Protein AF-A0A7W5S8H2-F1 (afdb_monomer_lite)

Sequence (143 aa):
MLDHLDFVFLCMDGTEGKRELVERLEDRDLRFIDVGMGLTFGECGLSGLVRVTTSTPQLREHVWDRGRIPLDTAGADDAYSTNVQVADLNALAAALAVVRWKRLCGFYADLEGEHFAAFAVDGNHLLNEERQPSAGPDDAVRS

Radius of gyration: 16.46 Å; chains: 1; bounding box: 41×36×45 Å

Foldseek 3Di:
DCVPDQEEEAEDADLVCVQVVLVVCVVVQHKYKYWAWQWDQDPVGIWGKTKIAIDGPQDHVCCPPVVSDVNDPPPCPPRSPCSPDDPVSSVVSVVVNVVLVCCVVVNDPDPFQFRMWIQIPVPRDIDGDDGRDPDPPVVVPPD

pLDDT: mean 83.15, std 17.33, range [40.75, 97.56]

Structure (mmCIF, N/CA/C/O backbone):
data_AF-A0A7W5S8H2-F1
#
_entry.id   AF-A0A7W5S8H2-F1
#
loop_
_atom_site.group_PDB
_atom_site.id
_atom_site.type_symbol
_atom_site.label_atom_id
_atom_site.label_alt_id
_atom_site.label_comp_id
_atom_site.label_asym_id
_atom_site.label_entity_id
_atom_site.label_seq_id
_atom_site.pdbx_PDB_ins_code
_atom_site.Cartn_x
_atom_site.Cartn_y
_atom_site.Cartn_z
_atom_site.occupancy
_atom_site.B_iso_or_equiv
_atom_site.auth_seq_id
_atom_site.auth_comp_id
_atom_site.auth_asym_id
_atom_site.auth_atom_id
_atom_site.pdbx_PDB_model_num
ATOM 1 N N . MET A 1 1 ? -2.059 -22.066 12.409 1.00 53.41 1 MET A N 1
ATOM 2 C CA . MET A 1 1 ? -0.917 -21.141 12.640 1.00 53.41 1 MET A CA 1
ATOM 3 C C . MET A 1 1 ? -1.231 -19.724 12.144 1.00 53.41 1 MET A C 1
ATOM 5 O O . MET A 1 1 ? -0.344 -19.012 11.705 1.00 53.41 1 MET A O 1
ATOM 9 N N . LEU A 1 2 ? -2.488 -19.286 12.240 1.00 57.09 2 LEU A N 1
ATOM 10 C CA . LEU A 1 2 ? -2.861 -17.866 12.136 1.00 57.09 2 LEU A CA 1
ATOM 11 C C . LEU A 1 2 ? -3.658 -17.443 13.388 1.00 57.09 2 LEU A C 1
ATOM 13 O O . LEU A 1 2 ? -4.121 -16.319 13.498 1.00 57.09 2 LEU A O 1
ATOM 17 N N . ASP A 1 3 ? -3.840 -18.352 14.350 1.00 55.72 3 ASP A N 1
ATOM 18 C CA . ASP A 1 3 ? -4.884 -18.340 15.390 1.00 55.72 3 ASP A CA 1
ATOM 19 C C . ASP A 1 3 ? -4.619 -17.355 16.542 1.00 55.72 3 ASP A C 1
ATOM 21 O O . ASP A 1 3 ? -5.459 -17.192 17.420 1.00 55.72 3 ASP A O 1
ATOM 25 N N . HIS A 1 4 ? -3.480 -16.656 16.502 1.00 60.56 4 HIS A N 1
ATOM 26 C CA . HIS A 1 4 ? -3.032 -15.697 17.520 1.00 60.56 4 HIS A CA 1
ATOM 27 C C . HIS A 1 4 ? -2.464 -14.398 16.918 1.00 60.56 4 HIS A C 1
ATOM 29 O O . HIS A 1 4 ? -1.636 -13.746 17.547 1.00 60.56 4 HIS A O 1
ATOM 35 N N . LEU A 1 5 ? -2.829 -14.057 15.678 1.00 68.00 5 LEU A N 1
ATOM 36 C CA . LEU A 1 5 ? -2.371 -12.829 15.022 1.00 68.00 5 LEU A CA 1
ATOM 37 C C . LEU A 1 5 ? -3.461 -11.757 15.096 1.00 68.00 5 LEU A C 1
ATOM 39 O O . LEU A 1 5 ? -4.594 -12.036 14.727 1.00 68.00 5 LEU A O 1
ATOM 43 N N . ASP A 1 6 ? -3.101 -10.539 15.506 1.00 82.00 6 ASP A N 1
ATOM 44 C CA . ASP A 1 6 ? -4.001 -9.369 15.505 1.00 82.00 6 ASP A CA 1
ATOM 45 C C . ASP A 1 6 ? -3.876 -8.529 14.221 1.00 82.00 6 ASP A C 1
ATOM 47 O O . ASP A 1 6 ? -4.748 -7.724 13.884 1.00 82.00 6 ASP A O 1
ATOM 51 N N . PHE A 1 7 ? -2.756 -8.688 13.512 1.00 91.81 7 PHE A N 1
ATOM 52 C CA . PHE A 1 7 ? -2.420 -7.937 12.310 1.00 91.81 7 PHE A CA 1
ATOM 53 C C . PHE A 1 7 ? -1.424 -8.718 11.452 1.00 91.81 7 PHE A C 1
ATOM 55 O O . PHE A 1 7 ? -0.524 -9.366 11.991 1.00 91.81 7 PHE A O 1
ATOM 62 N N . VAL A 1 8 ? -1.545 -8.632 10.127 1.00 94.69 8 VAL A N 1
ATOM 63 C CA . VAL A 1 8 ? -0.659 -9.340 9.190 1.00 94.69 8 VAL A CA 1
ATOM 64 C C . VAL A 1 8 ? -0.016 -8.374 8.193 1.00 94.69 8 VAL A C 1
ATOM 66 O O . VAL A 1 8 ? -0.676 -7.503 7.638 1.00 94.69 8 VAL A O 1
ATOM 69 N N . PHE A 1 9 ? 1.282 -8.542 7.941 1.00 94.94 9 PHE A N 1
ATOM 70 C CA . PHE A 1 9 ? 1.977 -7.886 6.831 1.00 94.94 9 PHE A CA 1
ATOM 71 C C . PHE A 1 9 ? 2.165 -8.896 5.698 1.00 94.94 9 PHE A C 1
ATOM 73 O O . PHE A 1 9 ? 2.749 -9.960 5.908 1.00 94.94 9 PHE A O 1
ATOM 80 N N . LEU A 1 10 ? 1.666 -8.567 4.511 1.00 92.31 10 LEU A N 1
ATOM 81 C CA . LEU A 1 10 ? 1.806 -9.352 3.293 1.00 92.31 10 LEU A CA 1
ATOM 82 C C . LEU A 1 10 ? 2.883 -8.707 2.417 1.00 92.31 10 LEU A C 1
ATOM 84 O O . LEU A 1 10 ? 2.697 -7.620 1.880 1.00 92.31 10 LEU A O 1
ATOM 88 N N . CYS A 1 11 ? 4.018 -9.388 2.287 1.00 85.44 11 CYS A N 1
ATOM 89 C CA . CYS A 1 11 ? 5.141 -8.969 1.448 1.00 85.44 11 CYS A CA 1
ATOM 90 C C . CYS A 1 11 ? 5.448 -10.109 0.474 1.00 85.44 11 CYS A C 1
ATOM 92 O O . CYS A 1 11 ? 6.337 -10.921 0.727 1.00 85.44 11 CYS A O 1
ATOM 94 N N . MET A 1 12 ? 4.641 -10.239 -0.579 1.00 77.81 12 MET A N 1
ATOM 95 C CA . MET A 1 12 ? 4.746 -11.352 -1.527 1.00 77.81 12 MET A CA 1
ATOM 96 C C . MET A 1 12 ? 4.924 -10.832 -2.949 1.00 77.81 12 MET A C 1
ATOM 98 O O . MET A 1 12 ? 4.072 -10.088 -3.442 1.00 77.81 12 MET A O 1
ATOM 102 N N . ASP A 1 13 ? 6.002 -11.281 -3.593 1.00 67.81 13 ASP A N 1
ATOM 103 C CA . ASP A 1 13 ? 6.380 -10.906 -4.963 1.00 67.81 13 ASP A CA 1
ATOM 104 C C . ASP A 1 13 ? 5.567 -11.636 -6.044 1.00 67.81 13 ASP A C 1
ATOM 106 O O . ASP A 1 13 ? 5.550 -11.211 -7.200 1.00 67.81 13 ASP A O 1
ATOM 110 N N . GLY A 1 14 ? 4.883 -12.722 -5.668 1.00 70.12 14 GLY A N 1
ATOM 111 C CA . GLY A 1 14 ? 4.011 -13.513 -6.534 1.00 70.12 14 GLY A CA 1
ATOM 112 C C . GLY A 1 14 ? 2.535 -13.412 -6.150 1.00 70.12 14 GLY A C 1
ATOM 113 O O . GLY A 1 14 ? 2.184 -13.018 -5.035 1.00 70.12 14 GLY A O 1
ATOM 114 N N . THR A 1 15 ? 1.666 -13.792 -7.087 1.00 73.75 15 THR A N 1
ATOM 115 C CA . THR A 1 15 ? 0.208 -13.853 -6.885 1.00 73.75 15 THR A CA 1
ATOM 116 C C . THR A 1 15 ? -0.281 -15.246 -6.481 1.00 73.75 15 THR A C 1
ATOM 118 O O . THR A 1 15 ? -1.418 -15.396 -6.032 1.00 73.75 15 THR A O 1
ATOM 121 N N . GLU A 1 16 ? 0.580 -16.266 -6.574 1.00 78.56 16 GLU A N 1
ATOM 122 C CA . GLU A 1 16 ? 0.259 -17.642 -6.189 1.00 78.56 16 GLU A CA 1
ATOM 123 C C . GLU A 1 16 ? -0.115 -17.723 -4.700 1.00 78.56 16 GLU A C 1
ATOM 125 O O . GLU A 1 16 ? 0.615 -17.253 -3.829 1.00 78.56 16 GLU A O 1
ATOM 130 N N . GLY A 1 17 ? -1.301 -18.264 -4.408 1.00 81.81 17 GLY A N 1
ATOM 131 C CA . GLY A 1 17 ? -1.836 -18.373 -3.045 1.00 81.81 17 GLY A CA 1
ATOM 132 C C . GLY A 1 17 ? -2.252 -17.046 -2.390 1.00 81.81 17 GLY A C 1
ATOM 133 O O . GLY A 1 17 ? -2.801 -17.064 -1.289 1.00 81.81 17 GLY A O 1
ATOM 134 N N . LYS A 1 18 ? -2.049 -15.892 -3.046 1.00 87.62 18 LYS A N 1
ATOM 135 C CA . LYS A 1 18 ? -2.349 -14.568 -2.473 1.00 87.62 18 LYS A CA 1
ATOM 136 C C . LYS A 1 18 ? -3.846 -14.353 -2.279 1.00 87.62 18 LYS A C 1
ATOM 138 O O . LYS A 1 18 ? -4.252 -13.857 -1.234 1.00 87.62 18 LYS A O 1
ATOM 143 N N . ARG A 1 19 ? -4.655 -14.796 -3.244 1.00 90.12 19 ARG A N 1
ATOM 144 C CA . ARG A 1 19 ? -6.122 -14.789 -3.155 1.00 90.12 19 ARG A CA 1
ATOM 145 C C . ARG A 1 19 ? -6.625 -15.581 -1.949 1.00 90.12 19 ARG A C 1
ATOM 147 O O . ARG A 1 19 ? -7.292 -15.007 -1.100 1.00 90.12 19 ARG A O 1
ATOM 154 N N . GLU A 1 20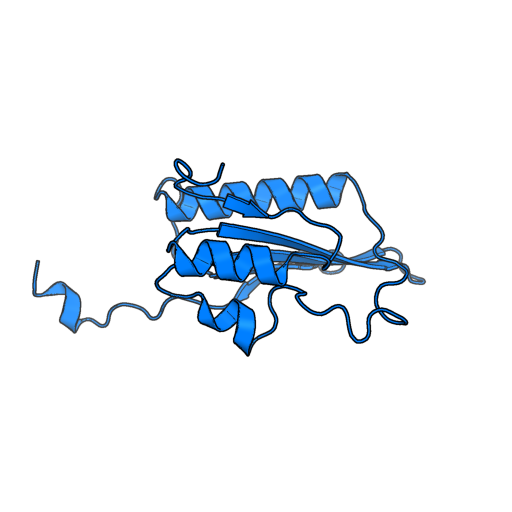 ? -6.239 -16.852 -1.843 1.00 90.56 20 GLU A N 1
ATOM 155 C CA . GLU A 1 20 ? -6.665 -17.726 -0.740 1.00 90.56 20 GLU A CA 1
ATOM 156 C C . GLU A 1 20 ? -6.225 -17.170 0.623 1.00 90.56 20 GLU A C 1
ATOM 158 O O . GLU A 1 20 ? -6.970 -17.221 1.601 1.00 90.56 20 GLU A O 1
ATOM 163 N N . LEU A 1 21 ? -5.020 -16.592 0.694 1.00 90.81 21 LEU A N 1
ATOM 164 C CA . LEU A 1 21 ? -4.538 -15.947 1.909 1.00 90.81 21 LEU A CA 1
ATOM 165 C C . LEU A 1 21 ? -5.392 -14.733 2.287 1.00 90.81 21 LEU A C 1
ATOM 167 O O . LEU A 1 21 ? -5.780 -14.624 3.447 1.00 90.81 21 LEU A O 1
ATOM 171 N N . VAL A 1 22 ? -5.681 -13.838 1.338 1.00 92.75 22 VAL A N 1
ATOM 172 C CA . VAL A 1 22 ? -6.516 -12.652 1.582 1.00 92.75 22 VAL A CA 1
ATOM 173 C C . VAL A 1 22 ? -7.919 -13.065 2.025 1.00 92.75 22 VAL A C 1
ATOM 175 O O . VAL A 1 22 ? -8.354 -12.617 3.082 1.00 92.75 22 VAL A O 1
ATOM 178 N N . GLU A 1 23 ? -8.575 -13.978 1.305 1.00 93.56 23 GLU A N 1
ATOM 179 C CA . GLU A 1 23 ? -9.902 -14.508 1.668 1.00 93.56 23 GLU A CA 1
ATOM 180 C C . GLU A 1 23 ? -9.898 -15.064 3.098 1.00 93.56 23 GLU A C 1
ATOM 182 O O . GLU A 1 23 ? -10.726 -14.693 3.926 1.00 93.56 23 GLU A O 1
ATOM 187 N N . ARG A 1 24 ? -8.883 -15.860 3.454 1.00 93.06 24 ARG A N 1
ATOM 188 C CA . ARG A 1 24 ? -8.770 -16.449 4.793 1.00 93.06 24 ARG A CA 1
ATOM 189 C C . ARG A 1 24 ? -8.511 -15.429 5.904 1.00 93.06 24 ARG A C 1
ATOM 191 O O . ARG A 1 24 ? -8.884 -15.678 7.053 1.00 93.06 24 ARG A O 1
ATOM 198 N N . LEU A 1 25 ? -7.817 -14.329 5.614 1.00 93.56 25 LEU A N 1
ATOM 199 C CA . LEU A 1 25 ? -7.635 -13.234 6.570 1.00 93.56 25 LEU A CA 1
ATOM 200 C C . LEU A 1 25 ? -8.948 -12.471 6.767 1.00 93.56 25 LEU A C 1
ATOM 202 O O . LEU A 1 25 ? -9.300 -12.161 7.906 1.00 93.56 25 LEU A O 1
ATOM 206 N N . GLU A 1 26 ? -9.687 -12.230 5.685 1.00 93.88 26 GLU A N 1
ATOM 207 C CA . GLU A 1 26 ? -10.976 -11.541 5.713 1.00 93.88 26 GLU A CA 1
ATOM 208 C C . GLU A 1 26 ? -12.059 -12.357 6.430 1.00 93.88 26 GLU A C 1
ATOM 210 O O . GLU A 1 26 ? -12.725 -11.813 7.311 1.00 93.88 26 GLU A O 1
ATOM 215 N N . ASP A 1 27 ? -12.157 -13.664 6.170 1.00 93.25 27 ASP A N 1
ATOM 216 C CA . ASP A 1 27 ? -13.065 -14.599 6.863 1.00 93.25 27 ASP A CA 1
ATOM 217 C C . ASP A 1 27 ? -12.870 -14.613 8.387 1.00 93.25 27 ASP A C 1
ATOM 219 O O . ASP A 1 27 ? -13.738 -15.030 9.154 1.00 93.25 27 ASP A O 1
ATOM 223 N N . ARG A 1 28 ? -11.692 -14.179 8.835 1.00 90.69 28 ARG A N 1
ATOM 224 C CA . ARG A 1 28 ? -11.296 -14.121 10.241 1.00 90.69 28 ARG A CA 1
ATOM 225 C C . ARG A 1 28 ? -11.279 -12.708 10.814 1.00 90.69 28 ARG A C 1
ATOM 227 O O . ARG A 1 28 ? -10.807 -12.524 11.935 1.00 90.69 28 ARG A O 1
ATOM 234 N N . ASP A 1 29 ? -11.729 -11.725 10.042 1.00 91.88 29 ASP A N 1
ATOM 235 C CA . ASP A 1 29 ? -11.688 -10.302 10.374 1.00 91.88 29 ASP A CA 1
ATOM 236 C C . ASP A 1 29 ? -10.302 -9.754 10.743 1.00 91.88 29 ASP A C 1
ATOM 238 O O . ASP A 1 29 ? -10.167 -8.743 11.443 1.00 91.88 29 ASP A O 1
ATOM 242 N N . LEU A 1 30 ? -9.249 -10.386 10.226 1.00 93.81 30 LEU A N 1
ATOM 243 C CA . LEU A 1 30 ? -7.886 -9.936 10.450 1.00 93.81 30 LEU A CA 1
ATOM 244 C C . LEU A 1 30 ? -7.572 -8.730 9.572 1.00 93.81 30 LEU A C 1
ATOM 246 O O . LEU A 1 30 ? -7.790 -8.721 8.362 1.00 93.81 30 LEU A O 1
ATOM 250 N N . ARG A 1 31 ? -7.007 -7.702 10.205 1.00 95.06 31 ARG A N 1
ATOM 251 C CA . ARG A 1 31 ? -6.464 -6.537 9.508 1.00 95.06 31 ARG A CA 1
ATOM 252 C C . ARG A 1 31 ? -5.125 -6.907 8.895 1.00 95.06 31 ARG A C 1
ATOM 254 O O . ARG A 1 31 ? -4.324 -7.608 9.521 1.00 95.06 31 ARG A O 1
ATOM 261 N N . PHE A 1 32 ? -4.852 -6.389 7.707 1.00 96.44 32 PHE A N 1
ATOM 262 C CA . PHE A 1 32 ? -3.564 -6.612 7.073 1.00 96.44 32 PHE A CA 1
ATOM 263 C C . PHE A 1 32 ? -3.113 -5.429 6.225 1.00 96.44 32 PHE A C 1
ATOM 265 O O . PHE A 1 32 ? -3.917 -4.599 5.800 1.00 96.44 32 PHE A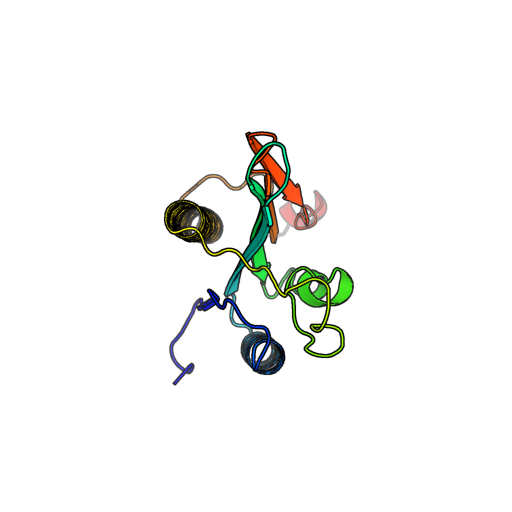 O 1
ATOM 272 N N . ILE A 1 33 ? -1.808 -5.363 5.982 1.00 97.25 33 ILE A N 1
ATOM 273 C CA . ILE A 1 33 ? -1.209 -4.490 4.973 1.00 97.25 33 ILE A CA 1
ATOM 274 C C . ILE A 1 33 ? -0.500 -5.361 3.948 1.00 97.25 33 ILE A C 1
ATOM 276 O O . ILE A 1 33 ? 0.384 -6.128 4.317 1.00 97.25 33 ILE A O 1
ATOM 280 N N . ASP A 1 34 ? -0.865 -5.212 2.681 1.00 95.56 34 ASP A N 1
ATOM 281 C CA . ASP A 1 34 ? -0.097 -5.711 1.547 1.00 95.56 34 ASP A CA 1
ATOM 282 C C . ASP A 1 34 ? 0.834 -4.627 1.025 1.00 95.56 34 ASP A C 1
ATOM 284 O O . ASP A 1 34 ? 0.448 -3.464 0.880 1.00 95.56 34 ASP A O 1
ATOM 288 N N . VAL A 1 35 ? 2.065 -5.025 0.737 1.00 94.31 35 VAL A N 1
ATOM 289 C CA . VAL A 1 35 ? 3.001 -4.204 -0.013 1.00 94.31 35 VAL A CA 1
ATOM 290 C C . VAL A 1 35 ? 3.390 -4.898 -1.297 1.00 94.31 35 VAL A C 1
ATOM 292 O O . VAL A 1 35 ? 3.502 -6.121 -1.382 1.00 94.31 35 VAL A O 1
ATOM 295 N N . GLY A 1 36 ? 3.655 -4.083 -2.302 1.00 90.00 36 GLY A N 1
ATOM 296 C CA . GLY A 1 36 ? 4.199 -4.564 -3.551 1.00 90.00 36 GLY A CA 1
ATOM 297 C C . GLY A 1 36 ? 4.755 -3.420 -4.362 1.00 90.00 36 GLY A C 1
ATOM 298 O O . GLY A 1 36 ? 4.536 -2.246 -4.069 1.00 90.00 36 GLY A O 1
ATOM 299 N N . MET A 1 37 ? 5.448 -3.766 -5.429 1.00 89.69 37 MET A N 1
ATOM 300 C CA . MET A 1 37 ? 5.993 -2.789 -6.351 1.00 89.69 37 MET A CA 1
ATOM 301 C C . MET A 1 37 ? 5.742 -3.233 -7.783 1.00 89.69 37 MET A C 1
ATOM 303 O O . MET A 1 37 ? 5.701 -4.422 -8.079 1.00 89.69 37 MET A O 1
ATOM 307 N N . GLY A 1 38 ? 5.471 -2.258 -8.642 1.00 87.88 38 GLY A N 1
ATOM 308 C CA . GLY A 1 38 ? 5.349 -2.441 -10.082 1.00 87.88 38 GLY A CA 1
ATOM 309 C C . GLY A 1 38 ? 6.350 -1.511 -10.731 1.00 87.88 38 GLY A C 1
ATOM 310 O O . GLY A 1 38 ? 6.075 -0.316 -10.841 1.00 87.88 38 GLY A O 1
ATOM 311 N N . LEU A 1 39 ? 7.525 -2.046 -11.062 1.00 88.62 39 LEU A N 1
ATOM 312 C CA . LEU A 1 39 ? 8.634 -1.278 -11.616 1.00 88.62 39 LEU A CA 1
ATOM 313 C C . LEU A 1 39 ? 8.886 -1.667 -13.064 1.00 88.62 39 LEU A C 1
ATOM 315 O O . LEU A 1 39 ? 8.700 -2.812 -13.468 1.00 88.62 39 LEU A O 1
ATOM 319 N N . THR A 1 40 ? 9.345 -0.702 -13.846 1.00 87.38 40 THR A N 1
ATOM 320 C CA . THR A 1 40 ? 9.722 -0.894 -15.241 1.00 87.38 40 THR A CA 1
ATOM 321 C C . THR A 1 40 ? 11.020 -0.155 -15.507 1.00 87.38 40 THR A C 1
ATOM 323 O O . THR A 1 40 ? 11.189 1.006 -15.123 1.00 87.38 40 THR A O 1
ATOM 326 N N . PHE A 1 41 ? 11.955 -0.843 -16.155 1.00 87.00 41 PHE A N 1
ATOM 327 C CA . PHE A 1 41 ? 13.213 -0.255 -16.589 1.00 87.00 41 PHE A CA 1
ATOM 328 C C . PHE A 1 41 ? 13.060 0.275 -18.016 1.00 87.00 41 PHE A C 1
ATOM 330 O O . PHE A 1 41 ? 12.724 -0.483 -18.923 1.00 87.00 41 PHE A O 1
ATOM 337 N N . GLY A 1 42 ? 13.289 1.574 -18.202 1.00 86.62 42 GLY A N 1
ATOM 338 C CA . GLY A 1 42 ? 13.221 2.242 -19.499 1.00 86.62 42 GLY A CA 1
ATOM 339 C C . GLY A 1 42 ? 14.456 3.096 -19.773 1.00 86.62 42 GLY A C 1
ATOM 340 O O . GLY A 1 42 ? 15.439 3.064 -19.035 1.00 86.62 42 GLY A O 1
ATOM 341 N N . GLU A 1 43 ? 14.399 3.902 -20.833 1.00 87.38 43 GLU A N 1
ATOM 342 C CA . GLU A 1 43 ? 15.532 4.733 -21.274 1.00 87.38 43 GLU A CA 1
ATOM 343 C C . GLU A 1 43 ? 15.978 5.767 -20.227 1.00 87.38 43 GLU A C 1
ATOM 345 O O . GLU A 1 43 ? 17.159 6.097 -20.142 1.00 87.38 43 GLU A O 1
ATOM 350 N N . CYS A 1 44 ? 15.051 6.251 -19.395 1.00 87.81 44 CYS A N 1
ATOM 351 C CA . CYS A 1 44 ? 15.327 7.217 -18.327 1.00 87.81 44 CYS A CA 1
ATOM 352 C C . CYS A 1 44 ? 15.665 6.564 -16.974 1.00 87.81 44 CYS A C 1
ATOM 354 O O . CYS A 1 44 ? 15.756 7.262 -15.966 1.00 87.81 44 CYS A O 1
ATOM 356 N N . GLY A 1 45 ? 15.852 5.242 -16.940 1.00 89.69 45 GLY A N 1
ATOM 357 C CA . GLY A 1 45 ? 16.088 4.473 -15.722 1.00 89.69 45 GLY A CA 1
ATOM 358 C C . GLY A 1 45 ? 14.838 3.759 -15.209 1.00 89.69 45 GLY A C 1
ATOM 359 O O . GLY A 1 45 ? 13.909 3.457 -15.962 1.00 89.69 45 GLY A O 1
ATOM 360 N N . LEU A 1 46 ? 14.850 3.429 -13.918 1.00 90.25 46 LEU A N 1
ATOM 361 C CA . LEU A 1 46 ? 13.771 2.694 -13.266 1.00 90.25 46 LEU A CA 1
ATOM 362 C C . LEU A 1 46 ? 12.622 3.641 -12.901 1.00 90.25 46 LEU A C 1
ATOM 364 O O . LEU A 1 46 ? 12.83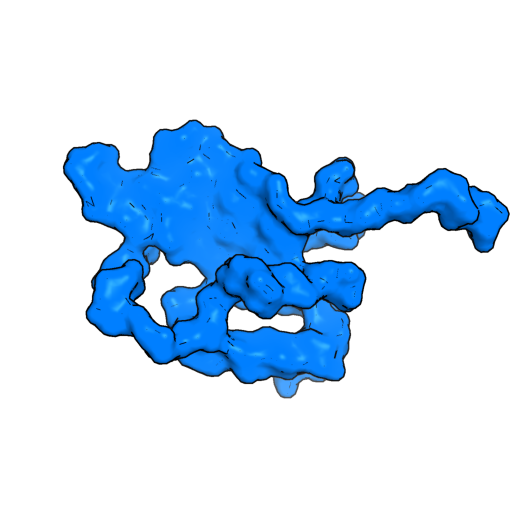6 4.661 -12.251 1.00 90.25 46 LEU A O 1
ATOM 368 N N . SER A 1 47 ? 11.408 3.279 -13.297 1.00 91.81 47 SER A N 1
ATOM 369 C CA . SER A 1 47 ? 10.174 4.012 -12.998 1.00 91.81 47 SER A CA 1
ATOM 370 C C . SER A 1 47 ? 9.118 3.060 -12.446 1.00 91.81 47 SER A C 1
ATOM 372 O O . SER A 1 47 ? 9.260 1.840 -12.562 1.00 91.81 47 SER A O 1
ATOM 374 N N . GLY A 1 48 ? 8.068 3.603 -11.834 1.00 91.69 48 GLY A N 1
ATOM 375 C CA . GLY A 1 48 ? 6.952 2.815 -11.324 1.00 91.69 48 GLY A CA 1
ATOM 376 C C . GLY A 1 48 ? 6.554 3.185 -9.903 1.00 91.69 48 GLY A C 1
ATOM 377 O O . GLY A 1 48 ? 6.866 4.269 -9.407 1.00 91.69 48 GLY A O 1
ATOM 378 N N . LEU A 1 49 ? 5.831 2.269 -9.260 1.00 93.19 49 LEU A N 1
ATOM 379 C CA . LEU A 1 49 ? 5.159 2.520 -7.988 1.00 93.19 49 LEU A CA 1
ATOM 380 C C . LEU A 1 49 ? 5.559 1.498 -6.927 1.00 93.19 49 LEU A C 1
ATOM 382 O O . LEU A 1 49 ? 5.503 0.291 -7.170 1.00 93.19 49 LEU A O 1
ATOM 386 N N . VAL A 1 50 ? 5.848 1.987 -5.723 1.00 94.25 50 VAL A N 1
ATOM 387 C CA . VAL A 1 50 ? 5.784 1.201 -4.484 1.00 94.25 50 VAL A CA 1
ATOM 388 C C . VAL A 1 50 ? 4.402 1.415 -3.874 1.00 94.25 50 VAL A C 1
ATOM 390 O O . VAL A 1 50 ? 3.987 2.553 -3.673 1.00 94.25 50 VAL A O 1
ATOM 393 N N . ARG A 1 51 ? 3.673 0.337 -3.598 1.00 94.44 51 ARG A N 1
ATOM 394 C CA . ARG A 1 51 ? 2.278 0.353 -3.143 1.00 94.44 51 ARG A CA 1
ATOM 395 C C . ARG A 1 51 ? 2.165 -0.196 -1.730 1.00 94.44 51 ARG A C 1
ATOM 397 O O . ARG A 1 51 ? 2.820 -1.180 -1.390 1.00 94.44 51 ARG A O 1
ATOM 404 N N . VAL A 1 52 ? 1.290 0.422 -0.946 1.00 96.62 52 VAL A N 1
ATOM 405 C CA . VAL A 1 52 ? 0.866 -0.030 0.378 1.00 96.62 52 VAL A CA 1
ATOM 406 C C . VAL A 1 52 ? -0.657 -0.060 0.392 1.00 96.62 52 VAL A C 1
ATOM 408 O O . VAL A 1 52 ? -1.303 0.982 0.300 1.00 96.62 52 VAL A O 1
ATOM 411 N N . THR A 1 53 ? -1.229 -1.248 0.525 1.00 96.69 53 THR A N 1
ATOM 412 C CA . THR A 1 53 ? -2.674 -1.476 0.562 1.00 96.69 53 THR A CA 1
ATOM 413 C C . THR A 1 53 ? -3.050 -1.973 1.948 1.00 96.69 53 THR A C 1
ATOM 415 O O . THR A 1 53 ? -2.565 -3.003 2.398 1.00 96.69 53 THR A O 1
ATOM 418 N N . THR A 1 54 ? -3.916 -1.245 2.640 1.00 97.25 54 THR A N 1
ATOM 419 C CA . THR A 1 54 ? -4.421 -1.604 3.967 1.00 97.25 54 THR A CA 1
ATOM 420 C C . THR A 1 54 ? -5.824 -2.173 3.843 1.00 97.25 54 THR A C 1
ATOM 422 O O . THR A 1 54 ? -6.705 -1.540 3.267 1.00 97.25 54 THR A O 1
ATOM 425 N N . SER A 1 55 ? -6.050 -3.335 4.439 1.00 96.44 55 SER A N 1
ATOM 426 C CA . SER A 1 55 ? -7.373 -3.923 4.597 1.00 96.44 55 SER A CA 1
ATOM 427 C C . SER A 1 55 ? -7.788 -3.882 6.062 1.00 96.44 55 SER A C 1
ATOM 429 O O . SER A 1 55 ? -7.052 -4.299 6.964 1.00 96.44 55 SER A O 1
ATOM 431 N N . THR A 1 56 ? -8.986 -3.357 6.302 1.00 95.19 56 THR A N 1
ATOM 432 C CA . THR A 1 56 ? -9.642 -3.359 7.611 1.00 95.19 56 THR A CA 1
ATOM 433 C C . THR A 1 56 ? -11.071 -3.880 7.465 1.00 95.19 56 THR A C 1
ATOM 435 O O . THR A 1 56 ? -11.629 -3.822 6.370 1.00 95.19 56 THR A O 1
ATOM 438 N N . PRO A 1 57 ? -11.721 -4.371 8.538 1.00 93.06 57 PRO A N 1
ATOM 439 C CA . PRO A 1 57 ? -13.156 -4.671 8.499 1.00 93.06 57 PRO A CA 1
ATOM 440 C C . PRO A 1 57 ? -14.032 -3.523 7.993 1.00 93.06 57 PRO A C 1
ATOM 442 O O . PRO A 1 57 ? -15.081 -3.768 7.417 1.00 93.06 57 PRO A O 1
ATOM 445 N N . GLN A 1 58 ? -13.594 -2.278 8.179 1.00 91.00 58 GLN A N 1
ATOM 446 C CA . GLN A 1 58 ? -14.330 -1.088 7.763 1.00 91.00 58 GLN A CA 1
ATOM 447 C C . GLN A 1 58 ? -14.160 -0.769 6.272 1.00 91.00 58 GLN A C 1
ATOM 449 O O . GLN A 1 58 ? -15.029 -0.125 5.693 1.00 91.00 58 GLN A O 1
ATOM 454 N N . LEU A 1 59 ? -13.035 -1.158 5.664 1.00 91.75 59 LEU A N 1
ATOM 455 C CA . LEU A 1 59 ? -12.719 -0.829 4.277 1.00 91.75 59 LEU A CA 1
ATOM 456 C C . LEU A 1 59 ? -11.778 -1.887 3.682 1.00 91.75 59 LEU A C 1
ATOM 458 O O . LEU A 1 59 ? -10.566 -1.688 3.587 1.00 91.75 59 LEU A O 1
ATOM 462 N N . ARG A 1 60 ? -12.351 -3.033 3.298 1.00 94.56 60 ARG A N 1
ATOM 463 C CA . ARG A 1 60 ? -11.651 -4.120 2.583 1.00 94.56 60 ARG A CA 1
ATOM 464 C C . ARG A 1 60 ? -12.164 -4.375 1.170 1.00 94.56 60 ARG A C 1
ATOM 466 O O . ARG A 1 60 ? -11.406 -4.854 0.343 1.00 94.56 60 ARG A O 1
ATOM 473 N N . GLU A 1 61 ? -13.392 -3.964 0.853 1.00 92.62 61 GLU A N 1
ATOM 474 C CA . GLU A 1 61 ? -13.992 -4.147 -0.482 1.00 92.62 61 GLU A CA 1
ATOM 475 C C . GLU A 1 61 ? -13.130 -3.540 -1.605 1.00 92.62 61 GLU A C 1
ATOM 477 O O . GLU A 1 61 ? -13.015 -4.113 -2.685 1.00 92.62 61 GLU A O 1
ATOM 482 N N . HIS A 1 62 ? -12.408 -2.443 -1.323 1.00 90.56 62 HIS A N 1
ATOM 483 C CA . HIS A 1 62 ? -11.491 -1.807 -2.281 1.00 90.56 62 HIS A CA 1
ATOM 484 C C . HIS A 1 62 ? -10.356 -2.720 -2.768 1.00 90.56 62 HIS A C 1
ATOM 486 O O . HIS A 1 62 ? -9.864 -2.527 -3.881 1.00 90.56 62 HIS A O 1
ATOM 492 N N . VAL A 1 63 ? -9.952 -3.715 -1.969 1.00 91.06 63 VAL A N 1
ATOM 493 C CA . VAL A 1 63 ? -8.949 -4.712 -2.367 1.00 91.06 63 VAL A CA 1
ATOM 494 C C . VAL A 1 63 ? -9.410 -5.439 -3.629 1.00 91.06 63 VAL A C 1
ATOM 496 O O . VAL A 1 63 ? -8.618 -5.613 -4.557 1.00 91.06 63 VAL A O 1
ATOM 499 N N . TRP A 1 64 ? -10.697 -5.786 -3.672 1.00 90.56 64 TRP A N 1
ATOM 500 C CA . TRP A 1 64 ? -11.342 -6.546 -4.734 1.00 90.56 64 TRP A CA 1
ATOM 501 C C . TRP A 1 64 ? -11.825 -5.640 -5.865 1.00 90.56 64 TRP A C 1
ATOM 503 O O . TRP A 1 64 ? -11.406 -5.805 -7.010 1.00 90.56 64 TRP A O 1
ATOM 513 N N . ASP A 1 65 ? -12.632 -4.630 -5.538 1.00 89.00 65 ASP A N 1
ATOM 514 C CA . ASP A 1 65 ? -13.318 -3.788 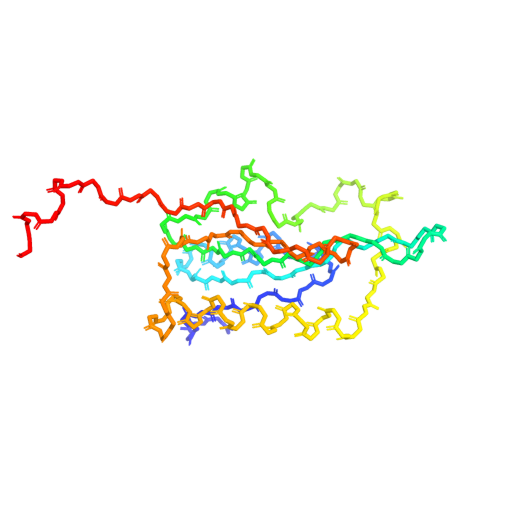-6.525 1.00 89.00 65 ASP A CA 1
ATOM 515 C C . ASP A 1 65 ? -12.356 -2.932 -7.352 1.00 89.00 65 ASP A C 1
ATOM 517 O O . ASP A 1 65 ? -12.636 -2.590 -8.502 1.00 89.00 65 ASP A O 1
ATOM 521 N N . ARG A 1 66 ? -11.214 -2.561 -6.761 1.00 86.31 66 ARG A N 1
ATOM 522 C CA . ARG A 1 66 ? -10.211 -1.693 -7.393 1.00 86.31 66 ARG A CA 1
ATOM 523 C C . ARG A 1 66 ? -8.906 -2.413 -7.710 1.00 86.31 66 ARG A C 1
ATOM 525 O O . ARG A 1 66 ? -7.955 -1.761 -8.137 1.00 86.31 66 ARG A O 1
ATOM 532 N N . GLY A 1 67 ? -8.838 -3.727 -7.481 1.00 86.06 67 GLY A N 1
ATOM 533 C CA . GLY A 1 67 ? -7.652 -4.537 -7.769 1.00 86.06 67 GLY A CA 1
ATOM 534 C C . GLY A 1 67 ? -6.377 -4.005 -7.106 1.00 86.06 67 GLY A C 1
ATOM 535 O O . GLY A 1 67 ? -5.305 -4.013 -7.715 1.00 86.06 67 GLY A O 1
ATOM 536 N N . ARG A 1 68 ? -6.474 -3.483 -5.872 1.00 87.19 68 ARG A N 1
ATOM 537 C CA . ARG A 1 68 ? -5.323 -2.870 -5.175 1.00 87.19 68 ARG A CA 1
ATOM 538 C C . ARG A 1 68 ? -4.243 -3.878 -4.809 1.00 87.19 68 ARG A C 1
ATOM 540 O O . ARG A 1 68 ? -3.091 -3.490 -4.611 1.00 87.19 68 ARG A O 1
ATOM 547 N N . ILE A 1 69 ? -4.610 -5.154 -4.767 1.00 86.50 69 ILE A N 1
ATOM 548 C CA . ILE A 1 69 ? -3.696 -6.280 -4.629 1.00 86.50 69 ILE A CA 1
ATOM 549 C C . ILE A 1 69 ? -3.756 -7.089 -5.930 1.00 86.50 69 ILE A C 1
ATOM 551 O O . ILE A 1 69 ? -4.850 -7.402 -6.399 1.00 86.50 69 ILE A O 1
ATOM 555 N N . PRO A 1 70 ? -2.613 -7.444 -6.538 1.00 83.12 70 PRO A N 1
ATOM 556 C CA . PRO A 1 70 ? -2.594 -8.381 -7.656 1.00 83.12 70 PRO A CA 1
ATOM 557 C C . PRO A 1 70 ? -2.952 -9.787 -7.146 1.00 83.12 70 PRO A C 1
ATOM 559 O O . PRO A 1 70 ? -2.157 -10.398 -6.433 1.00 83.12 70 PRO A O 1
ATOM 562 N N . LEU A 1 71 ? -4.156 -10.277 -7.461 1.00 80.25 71 LEU A N 1
ATOM 563 C CA . LEU A 1 71 ? -4.695 -11.545 -6.933 1.00 80.25 71 LEU A CA 1
ATOM 564 C C . LEU A 1 71 ? -4.863 -12.649 -7.984 1.00 80.25 71 LEU A C 1
ATOM 566 O O . LEU A 1 71 ? -5.043 -13.808 -7.613 1.00 80.25 71 LEU A O 1
ATOM 570 N N . ASP A 1 72 ? -4.791 -12.314 -9.271 1.00 68.88 72 ASP A N 1
ATOM 571 C CA . ASP A 1 72 ? -4.989 -13.275 -10.355 1.00 68.88 72 ASP A CA 1
ATOM 572 C C . ASP A 1 72 ? -3.660 -13.759 -10.951 1.00 68.88 72 ASP A C 1
ATOM 574 O O . ASP A 1 72 ? -2.654 -13.046 -10.996 1.00 68.88 72 ASP A O 1
ATOM 578 N N . THR A 1 73 ? -3.671 -15.003 -11.426 1.00 55.75 73 THR A N 1
ATOM 579 C CA . THR A 1 73 ? -2.605 -15.623 -12.232 1.00 55.75 73 THR A CA 1
ATOM 580 C C . THR A 1 73 ? -2.915 -15.581 -13.734 1.00 55.75 73 THR A C 1
ATOM 582 O O . THR A 1 73 ? -2.015 -15.718 -14.563 1.00 55.75 73 THR A O 1
ATOM 585 N N . ALA A 1 74 ? -4.183 -15.375 -14.111 1.00 44.19 74 ALA A N 1
ATOM 586 C CA . ALA A 1 74 ? -4.653 -15.425 -15.492 1.00 44.19 74 ALA A CA 1
ATOM 587 C C . ALA A 1 74 ? -4.359 -14.105 -16.228 1.00 44.19 74 ALA A C 1
ATOM 589 O O . ALA A 1 74 ? -5.100 -13.134 -16.113 1.00 44.19 74 ALA A O 1
ATOM 590 N N . GLY A 1 75 ? -3.255 -14.082 -16.979 1.00 45.50 75 GLY A N 1
ATOM 591 C CA . GLY A 1 75 ? -2.773 -12.913 -17.732 1.00 45.50 75 GLY A CA 1
ATOM 592 C C . GLY A 1 75 ? -1.319 -12.533 -17.434 1.00 45.50 75 GLY A C 1
ATOM 593 O O . GLY A 1 75 ? -0.807 -11.571 -17.999 1.00 45.50 75 GLY A O 1
ATOM 594 N N . ALA A 1 76 ? -0.641 -13.296 -16.572 1.00 45.09 76 ALA A N 1
ATOM 595 C CA . ALA A 1 76 ? 0.723 -13.039 -16.113 1.00 45.09 76 ALA A CA 1
ATOM 596 C C . ALA A 1 76 ? 1.836 -13.289 -17.156 1.00 45.09 76 ALA A C 1
ATOM 598 O O . ALA A 1 76 ? 3.004 -13.292 -16.779 1.00 45.09 76 ALA A O 1
ATOM 599 N N . ASP A 1 77 ? 1.506 -13.480 -18.437 1.00 40.75 77 ASP A N 1
ATOM 600 C CA . ASP A 1 77 ? 2.493 -13.853 -19.462 1.00 40.75 77 ASP A CA 1
ATOM 601 C C . ASP A 1 77 ? 3.123 -12.676 -20.227 1.00 40.75 77 ASP A C 1
ATOM 603 O O . ASP A 1 77 ? 4.028 -12.922 -21.013 1.00 40.75 77 ASP A O 1
ATOM 607 N N . ASP A 1 78 ? 2.738 -11.407 -20.002 1.00 41.97 78 ASP A N 1
ATOM 608 C CA . ASP A 1 78 ? 3.386 -10.305 -20.759 1.00 41.97 78 ASP A CA 1
ATOM 609 C C . ASP A 1 78 ? 3.577 -8.957 -20.027 1.00 41.97 78 ASP A C 1
ATOM 611 O O . ASP A 1 78 ? 4.343 -8.115 -20.482 1.00 41.97 78 ASP A O 1
ATOM 615 N N . ALA A 1 79 ? 2.948 -8.724 -18.864 1.00 42.09 79 ALA A N 1
ATOM 616 C CA . ALA A 1 79 ? 3.114 -7.460 -18.115 1.00 42.09 79 ALA A CA 1
ATOM 617 C C . ALA A 1 79 ? 3.988 -7.572 -16.847 1.00 42.09 79 ALA A C 1
ATOM 619 O O . ALA A 1 79 ? 4.403 -6.557 -16.291 1.00 42.09 79 ALA A O 1
ATOM 620 N N . TYR A 1 80 ? 4.274 -8.796 -16.384 1.00 43.31 80 TYR A N 1
ATOM 621 C CA . TYR A 1 80 ? 4.958 -9.073 -15.109 1.00 43.31 80 TYR A CA 1
ATOM 622 C C . TYR A 1 80 ? 6.330 -9.749 -15.256 1.00 43.31 80 TYR A C 1
ATOM 624 O O . TYR A 1 80 ? 6.998 -10.008 -14.254 1.00 43.31 80 TYR A O 1
ATOM 632 N N . SER A 1 81 ? 6.805 -9.991 -16.482 1.00 45.31 81 SER A N 1
ATOM 633 C CA . SER A 1 81 ? 8.094 -10.657 -16.742 1.00 45.31 81 SER A CA 1
ATOM 634 C C . SER A 1 81 ? 9.324 -9.845 -16.302 1.00 45.31 81 SER A C 1
ATOM 636 O O . SER A 1 81 ? 10.448 -10.341 -16.356 1.00 45.31 81 SER A O 1
ATOM 638 N N . THR A 1 82 ? 9.123 -8.617 -15.818 1.00 51.81 82 THR A N 1
ATOM 639 C CA . THR A 1 82 ? 10.154 -7.748 -15.238 1.00 51.81 82 THR A CA 1
ATOM 640 C C . THR A 1 82 ? 9.687 -7.143 -13.913 1.00 51.81 82 THR A C 1
ATOM 642 O O . THR A 1 82 ? 9.771 -5.936 -13.714 1.00 51.81 82 THR A O 1
ATOM 645 N N . ASN A 1 83 ? 9.216 -7.966 -12.967 1.00 61.06 83 ASN A N 1
ATOM 646 C CA . ASN A 1 83 ? 9.146 -7.563 -11.554 1.00 61.06 83 ASN A CA 1
ATOM 647 C C . ASN A 1 83 ? 10.579 -7.372 -11.014 1.00 61.06 83 ASN A C 1
ATOM 649 O O . ASN A 1 83 ? 11.146 -8.235 -10.345 1.00 61.06 83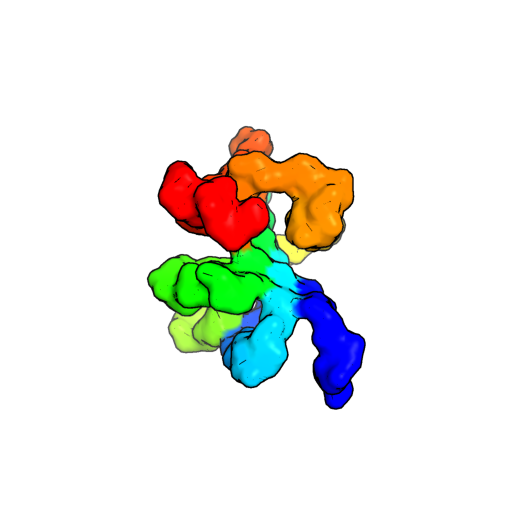 ASN A O 1
ATOM 653 N N . VAL A 1 84 ? 11.204 -6.249 -11.374 1.00 71.50 84 VAL A N 1
ATOM 654 C CA . VAL A 1 84 ? 12.554 -5.884 -10.943 1.00 71.50 84 VAL A CA 1
ATOM 655 C C . VAL A 1 84 ? 12.495 -5.560 -9.459 1.00 71.50 84 VAL A C 1
ATOM 657 O O . VAL A 1 84 ? 12.037 -4.489 -9.086 1.00 71.50 84 VAL A O 1
ATOM 660 N N . GLN A 1 85 ? 12.952 -6.486 -8.620 1.00 80.94 85 GLN A N 1
ATOM 661 C CA . GLN A 1 85 ? 13.090 -6.284 -7.180 1.00 80.94 85 GLN A CA 1
ATOM 662 C C . GLN A 1 85 ? 14.324 -5.434 -6.880 1.00 80.94 85 GLN A C 1
ATOM 664 O O . GLN A 1 85 ? 15.425 -5.757 -7.329 1.00 80.94 85 GLN A O 1
ATOM 669 N N . VAL A 1 86 ? 14.155 -4.361 -6.105 1.00 88.94 86 VAL A N 1
ATOM 670 C CA . VAL A 1 86 ? 15.262 -3.496 -5.676 1.00 88.94 86 VAL A CA 1
ATOM 671 C C . VAL A 1 86 ? 15.235 -3.386 -4.160 1.00 88.94 86 VAL A C 1
ATOM 673 O O . VAL A 1 86 ? 14.212 -3.056 -3.562 1.00 88.94 86 VAL A O 1
ATOM 676 N N . ALA A 1 87 ? 16.355 -3.726 -3.524 1.00 90.88 87 ALA A N 1
ATOM 677 C CA . ALA A 1 87 ? 16.414 -3.920 -2.077 1.00 90.88 87 ALA A CA 1
ATOM 678 C C . ALA A 1 87 ? 16.057 -2.656 -1.276 1.00 90.88 87 ALA A C 1
ATOM 680 O O . ALA A 1 87 ? 15.422 -2.752 -0.227 1.00 90.88 87 ALA A O 1
ATOM 681 N N . ASP A 1 88 ? 16.441 -1.478 -1.766 1.00 93.38 88 ASP A N 1
ATOM 682 C CA . ASP A 1 88 ? 16.116 -0.190 -1.152 1.00 93.38 88 ASP A CA 1
ATOM 683 C C . ASP A 1 88 ? 14.625 0.160 -1.283 1.00 93.38 88 ASP A C 1
ATOM 685 O O . ASP A 1 88 ? 14.023 0.613 -0.311 1.00 93.38 88 ASP A O 1
ATOM 689 N N . LEU A 1 89 ? 13.998 -0.127 -2.425 1.00 93.94 89 LEU A N 1
ATOM 690 C CA . LEU A 1 89 ? 12.557 0.043 -2.621 1.00 93.94 89 LEU A CA 1
ATOM 691 C C . LEU A 1 89 ? 11.740 -0.959 -1.797 1.00 93.94 89 LEU A C 1
ATOM 693 O O . LEU A 1 89 ? 10.709 -0.584 -1.242 1.00 93.94 89 LEU A O 1
ATOM 697 N N . ASN A 1 90 ? 12.234 -2.183 -1.603 1.00 91.44 90 ASN A N 1
ATOM 698 C CA . ASN A 1 90 ? 11.640 -3.140 -0.664 1.00 91.44 90 ASN A CA 1
ATOM 699 C C . ASN A 1 90 ? 11.746 -2.664 0.788 1.00 91.44 90 ASN A C 1
ATOM 701 O O . ASN A 1 90 ? 10.779 -2.755 1.549 1.00 91.44 90 ASN A O 1
ATOM 705 N N . ALA A 1 91 ? 12.897 -2.109 1.175 1.00 94.50 91 ALA A N 1
ATOM 706 C CA . ALA A 1 91 ? 13.064 -1.507 2.493 1.00 94.50 91 ALA A CA 1
ATOM 707 C C . ALA A 1 91 ? 12.121 -0.307 2.687 1.00 94.50 91 ALA A C 1
ATOM 709 O O . ALA A 1 91 ? 11.506 -0.173 3.748 1.00 94.50 91 ALA A O 1
ATOM 710 N N . LEU A 1 92 ? 11.952 0.528 1.657 1.00 95.50 92 LEU A N 1
ATOM 711 C CA . LEU A 1 92 ? 10.997 1.634 1.660 1.00 95.50 92 LEU A CA 1
ATOM 712 C C . LEU A 1 92 ? 9.555 1.129 1.800 1.00 95.50 92 LEU A C 1
ATOM 714 O O . LEU A 1 92 ? 8.820 1.642 2.641 1.00 95.50 92 LEU A O 1
ATOM 718 N N . ALA A 1 93 ? 9.161 0.105 1.040 1.00 94.88 93 ALA A N 1
ATOM 719 C CA . ALA A 1 93 ? 7.834 -0.501 1.119 1.00 94.88 93 ALA A CA 1
ATOM 720 C C . ALA A 1 93 ? 7.527 -0.997 2.542 1.00 94.88 93 ALA A C 1
ATOM 722 O O . ALA A 1 93 ? 6.491 -0.658 3.118 1.00 94.88 93 ALA A O 1
ATOM 723 N N . ALA A 1 94 ? 8.471 -1.725 3.148 1.00 94.88 94 ALA A N 1
ATOM 724 C CA . ALA A 1 94 ? 8.353 -2.198 4.523 1.00 94.88 94 ALA A CA 1
ATOM 725 C C . ALA A 1 94 ? 8.251 -1.035 5.526 1.00 94.88 94 ALA A C 1
ATOM 727 O O . ALA A 1 94 ? 7.413 -1.062 6.430 1.00 94.88 94 ALA A O 1
ATOM 728 N N . ALA A 1 95 ? 9.059 0.016 5.358 1.00 97.50 95 ALA A N 1
ATOM 729 C CA . ALA A 1 95 ? 9.005 1.195 6.216 1.00 97.50 95 ALA A CA 1
ATOM 730 C C . ALA A 1 95 ? 7.651 1.918 6.116 1.00 97.50 95 ALA A C 1
ATOM 732 O O . ALA A 1 95 ? 7.065 2.262 7.145 1.00 97.50 95 ALA A O 1
ATOM 733 N N . LEU A 1 96 ? 7.123 2.102 4.903 1.00 97.00 96 LEU A N 1
ATOM 734 C CA . LEU A 1 96 ? 5.814 2.718 4.675 1.00 97.00 96 LEU A CA 1
ATOM 735 C C . LEU A 1 96 ? 4.682 1.881 5.287 1.00 97.00 96 LEU A C 1
ATOM 737 O O . LEU A 1 96 ? 3.811 2.441 5.954 1.00 97.00 96 LEU A O 1
ATOM 741 N N . ALA A 1 97 ? 4.729 0.553 5.159 1.00 97.56 97 ALA A N 1
ATOM 742 C CA . ALA A 1 97 ? 3.774 -0.339 5.814 1.00 97.56 97 ALA A CA 1
ATOM 743 C C . ALA A 1 97 ? 3.800 -0.203 7.342 1.00 97.56 97 ALA A C 1
ATOM 745 O O . ALA A 1 97 ? 2.750 -0.100 7.976 1.00 97.56 97 ALA A O 1
ATOM 746 N N . VAL A 1 98 ? 4.988 -0.140 7.948 1.00 97.31 98 VAL A N 1
ATOM 747 C CA . VAL A 1 98 ? 5.128 0.058 9.399 1.00 97.31 98 VAL A CA 1
ATOM 748 C C . VAL A 1 98 ? 4.597 1.427 9.829 1.00 97.31 98 VAL A C 1
ATOM 750 O O . VAL A 1 98 ? 3.933 1.525 10.862 1.00 97.31 98 VAL A O 1
ATOM 753 N N . VAL A 1 99 ? 4.852 2.487 9.054 1.00 97.12 99 VAL A N 1
ATOM 754 C CA . VAL A 1 99 ? 4.291 3.823 9.318 1.00 97.12 99 VAL A CA 1
ATOM 755 C C . VAL A 1 99 ? 2.764 3.785 9.262 1.00 97.12 99 VAL A C 1
ATOM 757 O O . VAL A 1 99 ? 2.112 4.288 10.180 1.00 97.12 99 VAL A O 1
ATOM 760 N N . ARG A 1 100 ? 2.190 3.141 8.240 1.00 97.00 100 ARG A N 1
ATOM 761 C CA . ARG A 1 100 ? 0.739 2.997 8.094 1.00 97.00 100 ARG A CA 1
ATOM 762 C C . ARG A 1 100 ? 0.121 2.201 9.242 1.00 97.00 100 ARG A C 1
ATOM 764 O O . ARG A 1 100 ? -0.878 2.636 9.811 1.00 97.00 100 ARG A O 1
ATOM 771 N N . TRP A 1 101 ? 0.739 1.092 9.639 1.00 96.69 101 TRP A N 1
ATOM 772 C CA . TRP A 1 101 ? 0.312 0.309 10.797 1.00 96.69 101 TRP A CA 1
ATOM 773 C C . TRP A 1 101 ? 0.358 1.128 12.094 1.00 96.69 101 TRP A C 1
ATOM 775 O O . TRP A 1 101 ? -0.610 1.152 12.849 1.00 96.69 101 TRP A O 1
ATOM 785 N N . LYS A 1 102 ? 1.433 1.889 12.331 1.00 96.31 102 LYS A N 1
ATOM 786 C CA . LYS A 1 102 ? 1.533 2.769 13.507 1.00 96.31 102 LYS A CA 1
ATOM 787 C C . LYS A 1 102 ? 0.468 3.872 13.523 1.00 96.31 102 LYS A C 1
ATOM 789 O O . LYS A 1 102 ? 0.021 4.242 14.608 1.00 96.31 102 LYS A O 1
ATOM 794 N N . ARG A 1 103 ? 0.036 4.375 12.359 1.00 95.50 103 ARG A N 1
ATOM 795 C CA . ARG A 1 103 ? -1.138 5.264 12.242 1.00 95.50 103 ARG A CA 1
ATOM 796 C C . ARG A 1 103 ? -2.426 4.561 12.680 1.00 95.50 103 ARG A C 1
ATOM 798 O O . ARG A 1 103 ? -3.134 5.103 13.519 1.00 95.50 103 ARG A O 1
ATOM 805 N N . LEU A 1 104 ? -2.672 3.323 12.230 1.00 93.38 104 LEU A N 1
ATOM 806 C CA . LEU A 1 104 ? -3.828 2.522 12.679 1.00 93.38 104 LEU A CA 1
ATOM 807 C C . LEU A 1 104 ? -3.828 2.271 14.193 1.00 93.38 104 LEU A C 1
ATOM 809 O O . LEU A 1 104 ? -4.887 2.198 14.810 1.00 93.38 104 LEU A O 1
ATOM 813 N N . CYS A 1 105 ? -2.646 2.133 14.795 1.00 93.69 105 CYS A N 1
ATOM 814 C CA . CYS A 1 105 ? -2.493 1.992 16.243 1.00 93.69 105 CYS A CA 1
ATOM 815 C C . CYS A 1 105 ? -2.645 3.316 17.016 1.00 93.69 105 CYS A C 1
ATOM 817 O O . CYS A 1 105 ? -2.538 3.305 18.239 1.00 93.69 105 CYS A O 1
ATOM 819 N N . GLY A 1 106 ? -2.845 4.452 16.338 1.00 92.88 106 GLY A N 1
ATOM 820 C CA . GLY A 1 106 ? -2.961 5.772 16.963 1.00 92.88 106 GLY A CA 1
ATOM 821 C C . GLY A 1 106 ? -1.638 6.359 17.466 1.00 92.88 106 GLY A C 1
ATOM 822 O O . GLY A 1 106 ? -1.648 7.307 18.246 1.00 92.88 106 GLY A O 1
ATOM 823 N N . PHE A 1 107 ? -0.490 5.812 17.049 1.00 94.69 107 PHE A N 1
ATOM 824 C CA . PHE A 1 107 ? 0.823 6.336 17.444 1.00 94.69 107 PHE A CA 1
ATOM 825 C C . PHE A 1 107 ? 1.177 7.625 16.689 1.00 94.69 107 PHE A C 1
ATOM 827 O O . PHE A 1 107 ? 1.730 8.560 17.265 1.00 94.69 107 PHE A O 1
ATOM 834 N N . TYR A 1 108 ? 0.869 7.671 15.391 1.00 95.81 108 TYR A N 1
ATOM 835 C CA . TYR A 1 108 ? 1.006 8.865 14.557 1.00 95.81 108 TYR A CA 1
ATOM 836 C C . TYR A 1 108 ? -0.370 9.465 14.274 1.00 95.81 108 TYR A C 1
ATOM 838 O O . TYR A 1 108 ? -1.358 8.737 14.227 1.00 95.81 108 TYR A O 1
ATOM 846 N N . ALA A 1 109 ? -0.423 10.774 14.017 1.00 95.25 109 ALA A N 1
ATOM 847 C CA . ALA A 1 109 ? -1.640 11.401 13.515 1.00 95.25 109 ALA A CA 1
ATOM 848 C C . ALA A 1 109 ? -2.034 10.785 12.160 1.00 95.25 109 ALA A C 1
ATOM 850 O O . ALA A 1 109 ? -1.183 10.621 11.279 1.00 95.25 109 ALA A O 1
ATOM 851 N N . ASP A 1 110 ? -3.318 10.469 12.006 1.00 93.56 110 ASP A N 1
ATOM 852 C CA . ASP A 1 110 ? -3.894 9.863 10.805 1.00 93.56 110 ASP A CA 1
ATOM 853 C C . ASP A 1 110 ? -5.093 10.697 10.335 1.00 93.56 110 ASP A C 1
ATOM 855 O O . ASP A 1 110 ? -6.242 10.412 10.656 1.00 93.56 110 ASP A O 1
ATOM 859 N N . LEU A 1 111 ? -4.803 11.815 9.664 1.00 91.19 111 LEU A N 1
ATOM 860 C CA . LEU A 1 111 ? -5.823 12.782 9.231 1.00 91.19 111 LEU A CA 1
ATOM 861 C C . LEU A 1 111 ? -6.526 12.368 7.932 1.00 91.19 111 LEU A C 1
ATOM 863 O O . LEU A 1 111 ? -7.615 12.850 7.638 1.00 91.19 111 LEU A O 1
ATOM 867 N N . GLU A 1 112 ? -5.871 11.520 7.143 1.00 89.81 112 GLU A N 1
ATOM 868 C CA . GLU A 1 112 ? -6.339 11.063 5.834 1.00 89.81 112 GLU A CA 1
ATOM 869 C C . GLU A 1 112 ? -7.050 9.707 5.940 1.00 89.81 112 GLU A C 1
ATOM 871 O O . GLU A 1 112 ? -8.019 9.475 5.217 1.00 89.81 112 GLU A O 1
ATOM 876 N N . GLY A 1 113 ? -6.608 8.823 6.846 1.00 91.50 113 GLY A N 1
ATOM 877 C CA . GLY A 1 113 ? -7.204 7.501 7.020 1.00 91.50 113 GLY A CA 1
ATOM 878 C C . GLY A 1 113 ? -7.078 6.631 5.769 1.00 91.50 113 GLY A C 1
ATOM 879 O O . GLY A 1 113 ? -7.980 5.836 5.484 1.00 91.50 113 GLY A O 1
ATOM 880 N N . GLU A 1 114 ? -5.999 6.795 4.998 1.00 94.06 114 GLU A N 1
ATOM 881 C CA . GLU A 1 114 ? -5.832 6.158 3.694 1.00 94.06 114 GLU A CA 1
ATOM 882 C C . GLU A 1 114 ? -5.762 4.632 3.802 1.00 94.06 114 GLU A C 1
ATOM 884 O O . GLU A 1 114 ? -5.117 4.078 4.694 1.00 94.06 114 GLU A O 1
ATOM 889 N N . HIS A 1 115 ? -6.417 3.921 2.892 1.00 95.62 115 HIS A N 1
ATOM 890 C CA . HIS A 1 115 ? -6.294 2.467 2.766 1.00 95.62 115 HIS A CA 1
ATOM 891 C C . HIS A 1 115 ? -5.482 2.060 1.542 1.00 95.62 115 HIS A C 1
ATOM 893 O O . HIS A 1 115 ? -5.151 0.887 1.381 1.00 95.62 115 HIS A O 1
ATOM 899 N N . PHE A 1 116 ? -5.076 3.028 0.729 1.00 96.31 116 PHE A N 1
ATOM 900 C CA . PHE A 1 116 ? -4.104 2.839 -0.326 1.00 96.31 116 PHE A CA 1
ATOM 901 C C . PHE A 1 116 ? -3.121 4.008 -0.344 1.00 96.31 116 PHE A C 1
ATOM 903 O O . PHE A 1 116 ? -3.526 5.168 -0.311 1.00 96.31 116 PHE A O 1
ATOM 910 N N . ALA A 1 117 ? -1.831 3.700 -0.431 1.00 96.56 117 ALA A N 1
ATOM 911 C CA . ALA A 1 117 ? -0.791 4.679 -0.699 1.00 96.56 117 ALA A CA 1
ATOM 912 C C . ALA A 1 117 ? 0.147 4.181 -1.803 1.00 96.56 117 ALA A C 1
ATOM 914 O O . ALA A 1 117 ? 0.465 2.991 -1.874 1.00 96.56 117 ALA A O 1
ATOM 915 N N . ALA A 1 118 ? 0.613 5.098 -2.646 1.00 96.31 118 ALA A N 1
ATOM 916 C CA . ALA A 1 118 ? 1.555 4.810 -3.718 1.00 96.31 118 ALA A CA 1
ATOM 917 C C . ALA A 1 118 ? 2.688 5.839 -3.744 1.00 96.31 118 ALA A C 1
ATOM 919 O O . ALA A 1 118 ? 2.447 7.041 -3.847 1.00 96.31 118 ALA A O 1
ATOM 920 N N . PHE A 1 119 ? 3.926 5.361 -3.664 1.00 97.06 119 PHE A N 1
ATOM 921 C CA . PHE A 1 119 ? 5.122 6.163 -3.882 1.00 97.06 119 PHE A CA 1
ATOM 922 C C . PHE A 1 119 ? 5.581 6.023 -5.337 1.00 97.06 119 PHE A C 1
ATOM 924 O O . PHE A 1 119 ? 5.936 4.924 -5.769 1.00 97.06 119 PHE A O 1
ATOM 931 N N . ALA A 1 120 ? 5.570 7.131 -6.076 1.00 96.31 120 ALA A N 1
ATOM 932 C CA . ALA A 1 120 ? 6.050 7.230 -7.450 1.00 96.31 120 ALA A CA 1
ATOM 933 C C . ALA A 1 120 ? 7.556 7.497 -7.479 1.00 96.31 120 ALA A C 1
ATOM 935 O O . ALA A 1 120 ? 8.014 8.551 -7.030 1.00 96.31 120 ALA A O 1
ATOM 936 N N . VAL A 1 121 ? 8.313 6.529 -8.004 1.00 94.69 121 VAL A N 1
ATOM 937 C CA . VAL A 1 121 ? 9.786 6.539 -8.026 1.00 94.69 121 VAL A CA 1
ATOM 938 C C . VAL A 1 121 ? 10.328 7.668 -8.902 1.00 94.69 121 VAL A C 1
ATOM 940 O O . VAL A 1 121 ? 11.280 8.346 -8.530 1.00 94.69 121 VAL A O 1
ATOM 943 N N . ASP A 1 122 ? 9.702 7.885 -10.051 1.00 93.38 122 ASP A N 1
ATOM 944 C CA . ASP A 1 122 ? 10.073 8.877 -11.057 1.00 93.38 122 ASP A CA 1
ATOM 945 C C . ASP A 1 122 ? 9.757 10.316 -10.620 1.00 93.38 122 ASP A C 1
ATOM 947 O O . ASP A 1 122 ? 10.549 11.228 -10.857 1.00 93.38 122 ASP A O 1
ATOM 951 N N . GLY A 1 123 ? 8.614 10.519 -9.960 1.00 94.19 123 GLY A N 1
ATOM 952 C CA . GLY A 1 123 ? 8.150 11.840 -9.527 1.00 94.19 123 GLY A CA 1
ATOM 953 C C . GLY A 1 123 ? 8.519 12.226 -8.093 1.00 94.19 123 GLY A C 1
ATOM 954 O O . GLY A 1 123 ? 8.354 13.384 -7.716 1.00 94.19 123 GLY A O 1
ATOM 955 N N . ASN A 1 124 ? 8.997 11.281 -7.274 1.00 95.06 124 ASN A N 1
ATOM 956 C CA . ASN A 1 124 ? 9.166 11.459 -5.826 1.00 95.06 124 ASN A CA 1
ATOM 957 C C . ASN A 1 124 ? 7.876 11.979 -5.153 1.00 95.06 124 ASN A C 1
ATOM 959 O O . ASN A 1 124 ? 7.868 12.966 -4.409 1.00 95.06 124 ASN A O 1
ATOM 963 N N . HIS A 1 125 ? 6.757 11.321 -5.452 1.00 96.12 125 HIS A N 1
ATOM 964 C CA . HIS A 1 125 ? 5.436 11.686 -4.943 1.00 96.12 125 HIS A CA 1
ATOM 965 C C . HIS A 1 125 ? 4.842 10.553 -4.116 1.00 96.12 125 HIS A C 1
ATOM 967 O O . HIS A 1 125 ? 4.901 9.399 -4.527 1.00 96.12 125 HIS A O 1
ATOM 973 N N . LEU A 1 126 ? 4.236 10.890 -2.975 1.00 96.12 126 LEU A N 1
ATOM 974 C CA . LEU A 1 126 ? 3.420 9.966 -2.191 1.00 96.12 126 LEU A CA 1
ATOM 975 C C . LEU A 1 126 ? 1.947 10.339 -2.369 1.00 96.12 126 LEU A C 1
ATOM 977 O O . LEU A 1 126 ? 1.535 11.444 -2.015 1.00 96.12 126 LEU A O 1
ATOM 981 N N . LEU A 1 127 ? 1.181 9.421 -2.943 1.00 95.12 127 LEU A N 1
ATOM 982 C CA . LEU A 1 127 ? -0.235 9.575 -3.257 1.00 95.12 127 LEU A CA 1
ATOM 983 C C . LEU A 1 127 ? -1.057 8.717 -2.299 1.00 95.12 127 LEU A C 1
ATOM 985 O O . LEU A 1 127 ? -0.684 7.574 -2.046 1.00 95.12 127 LEU A O 1
ATOM 989 N N . ASN A 1 128 ? -2.177 9.250 -1.813 1.00 95.62 128 ASN A N 1
ATOM 990 C CA . ASN A 1 128 ? -3.092 8.559 -0.906 1.00 95.62 128 ASN A CA 1
ATOM 991 C C . ASN A 1 128 ? -4.473 8.431 -1.553 1.00 95.62 128 ASN A C 1
ATOM 993 O O . ASN A 1 128 ? -4.993 9.402 -2.104 1.00 95.62 128 ASN A O 1
ATOM 997 N N . GLU A 1 129 ? -5.083 7.256 -1.438 1.00 90.81 129 GLU A N 1
ATOM 998 C CA . GLU A 1 129 ? -6.433 6.969 -1.923 1.00 90.81 129 GLU A CA 1
ATOM 999 C C . GLU A 1 129 ? -7.186 6.085 -0.913 1.00 90.81 129 GLU A C 1
ATOM 1001 O O . GLU A 1 129 ? -6.617 5.581 0.058 1.00 90.81 129 GLU A O 1
ATOM 1006 N N . GLU A 1 130 ? -8.487 5.897 -1.145 1.00 84.75 130 GLU A N 1
ATOM 1007 C CA . GLU A 1 130 ? -9.381 5.106 -0.286 1.00 84.75 130 GLU A CA 1
ATOM 1008 C C . GLU A 1 130 ? -9.418 5.609 1.162 1.00 84.75 130 GLU A C 1
ATOM 1010 O O . GLU A 1 130 ? -8.871 5.009 2.089 1.00 84.75 130 GLU A O 1
ATOM 1015 N N . ARG A 1 131 ? -10.073 6.752 1.362 1.00 82.50 131 ARG A N 1
ATOM 1016 C CA . ARG A 1 131 ? -10.305 7.299 2.700 1.00 82.50 131 ARG A CA 1
ATOM 1017 C C . ARG A 1 131 ? -11.498 6.607 3.337 1.00 82.50 131 ARG A C 1
ATOM 1019 O O . ARG A 1 131 ? -12.505 6.374 2.665 1.00 82.50 131 ARG A O 1
ATOM 1026 N N . GLN A 1 132 ? -11.425 6.357 4.642 1.00 69.38 132 GLN A N 1
ATOM 1027 C CA . GLN A 1 132 ? -12.650 6.069 5.382 1.00 69.38 132 GLN A CA 1
ATOM 1028 C C . GLN A 1 132 ? -13.603 7.266 5.253 1.00 69.38 132 GLN A C 1
ATOM 1030 O O . GLN A 1 132 ? -13.163 8.413 5.390 1.00 69.38 132 GLN A O 1
ATOM 1035 N N . PRO A 1 133 ? -14.898 7.035 4.983 1.00 57.91 133 PRO A N 1
ATOM 1036 C CA . PRO A 1 133 ? -15.874 8.107 5.049 1.00 57.91 133 PRO A CA 1
ATOM 1037 C C . PRO A 1 133 ? -15.836 8.705 6.459 1.00 57.91 133 PRO A C 1
ATOM 1039 O O . PRO A 1 133 ? -15.887 7.977 7.450 1.00 57.91 133 PRO A O 1
ATOM 1042 N N . SER A 1 134 ? -15.708 10.029 6.556 1.00 54.81 134 SER A N 1
ATOM 1043 C CA . SER A 1 134 ? -15.783 10.716 7.844 1.00 54.81 134 SER A CA 1
ATOM 1044 C C . SER A 1 134 ? -17.116 10.374 8.503 1.00 54.81 134 SER A C 1
ATOM 1046 O O . SER A 1 134 ? -18.155 10.536 7.855 1.00 54.81 134 SER A O 1
ATOM 1048 N N . ALA A 1 135 ? -17.100 9.955 9.772 1.00 55.19 135 ALA A N 1
ATOM 1049 C CA . ALA A 1 135 ? -18.316 9.932 10.575 1.00 55.19 135 ALA A CA 1
ATOM 1050 C C . ALA A 1 135 ? -18.962 11.320 10.464 1.00 55.19 135 ALA A C 1
ATOM 1052 O O . ALA A 1 135 ? -18.311 12.341 10.709 1.00 55.19 135 ALA A O 1
ATOM 1053 N N . GLY A 1 136 ? -20.200 11.367 9.975 1.00 46.06 136 GLY A N 1
ATOM 1054 C CA . GLY A 1 136 ? -20.921 12.623 9.839 1.00 46.06 136 GLY A CA 1
ATOM 1055 C C . GLY A 1 136 ? -21.086 13.290 11.210 1.00 46.06 136 GLY A C 1
ATOM 1056 O O . GLY A 1 136 ? -20.984 12.621 12.240 1.00 46.06 136 GLY A O 1
ATOM 1057 N N . PRO A 1 137 ? -21.381 14.599 11.258 1.00 52.41 137 PRO A N 1
ATOM 1058 C CA . PRO A 1 137 ? -21.575 15.319 12.519 1.00 52.41 137 PRO A CA 1
ATOM 1059 C C . PRO A 1 137 ? -22.649 14.713 13.451 1.00 52.41 137 PRO A C 1
ATOM 1061 O O . PRO A 1 137 ? -22.660 15.043 14.634 1.00 52.41 137 PRO A O 1
ATOM 1064 N N . ASP A 1 138 ? -23.506 13.809 12.963 1.00 50.50 138 ASP A N 1
ATOM 1065 C CA . ASP A 1 138 ? -24.563 13.155 13.747 1.00 50.50 138 ASP A CA 1
ATOM 1066 C C . ASP A 1 138 ? -24.081 12.029 14.686 1.00 50.50 138 ASP A C 1
ATOM 1068 O O . ASP A 1 138 ? -24.782 11.710 15.650 1.00 50.50 138 ASP A O 1
ATOM 1072 N N . ASP A 1 139 ? -22.885 11.462 14.487 1.00 47.38 139 ASP A N 1
ATOM 1073 C CA . ASP A 1 139 ? -22.386 10.360 15.334 1.00 47.38 139 ASP A CA 1
ATOM 1074 C C . ASP A 1 139 ? -21.659 10.845 16.602 1.00 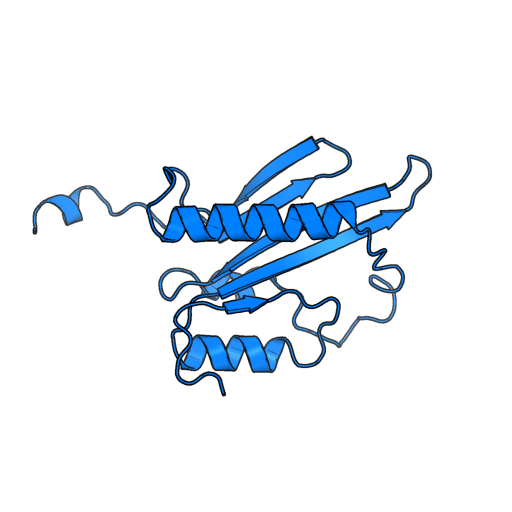47.38 139 ASP A C 1
ATOM 1076 O O . ASP A 1 139 ? -21.478 10.086 17.555 1.00 47.38 139 ASP A O 1
ATOM 1080 N N . ALA A 1 140 ? -21.304 12.133 16.673 1.00 44.16 140 ALA A N 1
ATOM 1081 C CA . ALA A 1 140 ? -20.621 12.733 17.824 1.00 44.16 140 ALA A CA 1
ATOM 1082 C C . ALA A 1 140 ? -21.552 13.042 19.017 1.00 44.16 140 ALA A C 1
ATOM 1084 O O . ALA A 1 140 ? -21.086 13.480 20.066 1.00 44.16 140 ALA A O 1
ATOM 1085 N N . VAL A 1 141 ? -22.867 12.835 18.874 1.00 45.28 141 VAL A N 1
ATOM 1086 C CA . VAL A 1 141 ? -23.874 13.203 19.892 1.00 45.28 141 VAL A CA 1
ATOM 1087 C C . VAL A 1 141 ? -24.330 11.996 20.733 1.00 45.28 141 VAL A C 1
ATOM 1089 O O . VAL A 1 141 ? -25.178 12.137 21.612 1.00 45.28 141 VAL A O 1
ATOM 1092 N N . ARG A 1 142 ? -23.783 10.792 20.505 1.00 41.66 142 ARG A N 1
ATOM 1093 C CA . ARG A 1 142 ? -24.233 9.560 21.188 1.00 41.66 142 ARG A CA 1
ATOM 1094 C C . ARG A 1 142 ? -23.178 8.816 22.017 1.00 41.66 142 ARG A C 1
ATOM 1096 O O . ARG A 1 142 ? -23.410 7.653 22.341 1.00 41.66 142 ARG A O 1
ATOM 1103 N N . SER A 1 143 ? -22.079 9.461 22.409 1.00 42.03 143 SER A N 1
ATOM 1104 C CA . SER A 1 143 ? -21.129 8.911 23.396 1.00 42.03 143 SER A CA 1
ATOM 1105 C C . SER A 1 143 ? -21.189 9.643 24.727 1.00 42.03 143 SER A C 1
ATOM 1107 O O . SER A 1 143 ? -21.050 10.886 24.684 1.00 42.03 143 SER A O 1
#

Secondary structure (DSSP, 8-state):
--TT-SEEEEE-SS-TTHHHHHHHHHTTT-EEEEEEEEEEEETTEEEEEEEEEEEBTTB-HHHHHTT-S----TTTTTSSTT----HHHHHHHHHHHHHHHHHHTTSS--SS-EEEEEEETTTTEEEEEEEPPPPPTTGGG--